Protein AF-Q63TB0-F1 (afdb_monomer_lite)

pLDDT: mean 82.64, std 17.36, range [40.53, 98.38]

Organism: Burkholderia pseudomallei (strain K96243) (NCBI:txid272560)

InterPro domains:
  IPR009056 Cytochrome c-like domain [PS51007] (43-159)
  IPR036909 Cytochrome c-like domain superfamily [G3DSA:1.10.760.10] (11-160)
  IPR036909 Cytochrome c-like domain superfamily [SSF46626] (16-157)

Radius of gyration: 28.57 Å; chains: 1; bounding box: 84×50×79 Å

Foldseek 3Di:
DDDDDDDDDDPVVVVVVVVVVVVVVVVVVPDPPDQDPVNVLVVLLVLLVCQQCLVDAWWWDFVPDPDTDDSNLQHNVQAEAFQDDDPDDGNDYHQACCQQQDFDDDPPDGTDHDDLVQQLVCLQQVQHPNRDRHDSSNIHTPDDSSNSSSNCSNRYPDPDDD

Structure (mmCIF, N/CA/C/O backbone):
data_AF-Q63TB0-F1
#
_entry.id   AF-Q63TB0-F1
#
loop_
_atom_site.group_PDB
_atom_site.id
_atom_site.type_symbol
_atom_site.label_atom_id
_atom_site.label_alt_id
_atom_site.label_comp_id
_atom_site.label_asym_id
_atom_site.label_entity_id
_atom_site.label_seq_id
_atom_site.pdbx_PDB_ins_code
_atom_site.Cartn_x
_atom_site.Cartn_y
_atom_site.Cartn_z
_atom_site.occupancy
_atom_site.B_iso_or_equiv
_atom_site.auth_seq_id
_atom_site.auth_comp_id
_atom_site.auth_asym_id
_atom_site.auth_atom_id
_atom_site.pdbx_PDB_model_num
ATOM 1 N N . MET A 1 1 ? 69.184 -32.721 -53.673 1.00 40.53 1 MET A N 1
ATOM 2 C CA . MET A 1 1 ? 68.769 -31.426 -53.092 1.00 40.53 1 MET A CA 1
ATOM 3 C C . MET A 1 1 ? 67.250 -31.370 -53.101 1.00 40.53 1 MET A C 1
ATOM 5 O O . MET A 1 1 ? 66.657 -31.463 -54.167 1.00 40.53 1 MET A O 1
ATOM 9 N N . SER A 1 2 ? 66.648 -31.341 -51.913 1.00 59.44 2 SER A N 1
ATOM 10 C CA . SER A 1 2 ? 65.200 -31.337 -51.676 1.00 59.44 2 SER A CA 1
ATOM 11 C C . SER A 1 2 ? 64.597 -29.951 -51.886 1.00 59.44 2 SER A C 1
ATOM 13 O O . SER A 1 2 ? 65.186 -28.962 -51.463 1.00 59.44 2 SER A O 1
ATOM 15 N N . ILE A 1 3 ? 63.385 -29.886 -52.435 1.00 50.88 3 ILE A N 1
ATOM 16 C CA . ILE A 1 3 ? 62.519 -28.707 -52.322 1.00 50.88 3 ILE A CA 1
ATOM 17 C C . ILE A 1 3 ? 61.092 -29.185 -52.053 1.00 50.88 3 ILE A C 1
ATOM 19 O O . ILE A 1 3 ? 60.398 -29.670 -52.942 1.00 50.88 3 ILE A O 1
ATOM 23 N N . ALA A 1 4 ? 60.681 -29.091 -50.789 1.00 48.78 4 ALA A N 1
ATOM 24 C CA . ALA A 1 4 ? 59.309 -29.310 -50.361 1.00 48.78 4 ALA A CA 1
ATOM 25 C C . ALA A 1 4 ? 58.479 -28.058 -50.683 1.00 48.78 4 ALA A C 1
ATOM 27 O O . ALA A 1 4 ? 58.824 -26.955 -50.262 1.00 48.78 4 ALA A O 1
ATOM 28 N N . SER A 1 5 ? 57.385 -28.213 -51.431 1.00 52.69 5 SER A N 1
ATOM 29 C CA . SER A 1 5 ? 56.407 -27.139 -51.635 1.00 52.69 5 SER A CA 1
ATOM 30 C C . SER A 1 5 ? 55.460 -27.037 -50.430 1.00 52.69 5 SER A C 1
ATOM 32 O O . SER A 1 5 ? 54.933 -28.063 -49.995 1.00 52.69 5 SER A O 1
ATOM 34 N N . PRO A 1 6 ? 55.182 -25.835 -49.894 1.00 55.69 6 PRO A N 1
ATOM 35 C CA . PRO A 1 6 ? 54.198 -25.676 -48.833 1.00 55.69 6 PRO A CA 1
ATOM 36 C C . PRO A 1 6 ? 52.770 -25.805 -49.384 1.00 55.69 6 PRO A C 1
ATOM 38 O O . PRO A 1 6 ? 52.364 -25.116 -50.323 1.00 55.69 6 PRO A O 1
ATOM 41 N N . VAL A 1 7 ? 51.992 -26.690 -48.762 1.00 59.47 7 VAL A N 1
ATOM 42 C CA . VAL A 1 7 ? 50.563 -26.905 -49.023 1.00 59.47 7 VAL A CA 1
ATOM 43 C C . VAL A 1 7 ? 49.779 -25.647 -48.637 1.00 59.47 7 VAL A C 1
ATOM 45 O O . VAL A 1 7 ? 49.703 -25.279 -47.466 1.00 59.47 7 VAL A O 1
ATOM 48 N N . ARG A 1 8 ? 49.169 -24.978 -49.622 1.00 55.25 8 ARG A N 1
ATOM 49 C CA . ARG A 1 8 ? 48.310 -23.803 -49.405 1.00 55.25 8 ARG A CA 1
ATOM 50 C C . ARG A 1 8 ? 46.904 -24.281 -49.004 1.00 55.25 8 ARG A C 1
ATOM 52 O O . ARG A 1 8 ? 46.267 -24.972 -49.800 1.00 55.25 8 ARG A O 1
ATOM 59 N N . PRO A 1 9 ? 46.383 -23.952 -47.808 1.00 52.09 9 PRO A N 1
ATOM 60 C CA . PRO A 1 9 ? 45.073 -24.438 -47.396 1.00 52.09 9 PRO A CA 1
ATOM 61 C C . PRO A 1 9 ? 43.954 -23.823 -48.259 1.00 52.09 9 PRO A C 1
ATOM 63 O O . PRO A 1 9 ? 44.051 -22.669 -48.691 1.00 52.09 9 PRO A O 1
ATOM 66 N N . PRO A 1 10 ? 42.864 -24.568 -48.521 1.00 50.47 10 PRO A N 1
ATOM 67 C CA . PRO A 1 10 ? 41.789 -24.118 -49.395 1.00 50.47 10 PRO A CA 1
ATOM 68 C C . PRO A 1 10 ? 41.041 -22.932 -48.773 1.00 50.47 10 PRO A C 1
ATOM 70 O O . PRO A 1 10 ? 40.524 -23.020 -47.657 1.00 50.47 10 PRO A O 1
ATOM 73 N N . ARG A 1 11 ? 40.924 -21.840 -49.544 1.00 56.50 11 ARG A N 1
ATOM 74 C CA . ARG A 1 11 ? 40.278 -20.548 -49.207 1.00 56.50 11 ARG A CA 1
ATOM 75 C C . ARG A 1 11 ? 38.923 -20.664 -48.478 1.00 56.50 11 ARG A C 1
ATOM 77 O O . ARG A 1 11 ? 38.563 -19.793 -47.694 1.00 56.50 11 ARG A O 1
ATOM 84 N N . ARG A 1 12 ? 38.197 -21.768 -48.681 1.00 53.75 12 ARG A N 1
ATOM 85 C CA . ARG A 1 12 ? 36.899 -22.074 -48.050 1.00 53.75 12 ARG A CA 1
ATOM 86 C C . ARG A 1 12 ? 36.979 -22.320 -46.534 1.00 53.75 12 ARG A C 1
ATOM 88 O O . ARG A 1 12 ? 35.997 -22.075 -45.840 1.00 53.75 12 ARG A O 1
ATOM 95 N N . ARG A 1 13 ? 38.123 -22.779 -46.008 1.00 54.03 13 ARG A N 1
ATOM 96 C CA . ARG A 1 13 ? 38.328 -22.980 -44.557 1.00 54.03 13 ARG A CA 1
ATOM 97 C C . ARG A 1 13 ? 38.581 -21.660 -43.822 1.00 54.03 13 ARG A C 1
ATOM 99 O O . ARG A 1 13 ? 38.083 -21.483 -42.718 1.00 54.03 13 ARG A O 1
ATOM 106 N N . VAL A 1 14 ? 39.259 -20.714 -44.474 1.00 54.06 14 VAL A N 1
ATOM 107 C CA . VAL A 1 14 ? 39.527 -19.369 -43.933 1.00 54.06 14 VAL A CA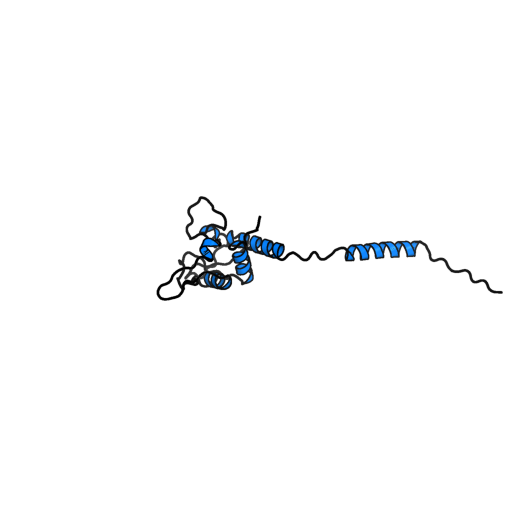 1
ATOM 108 C C . VAL A 1 14 ? 38.238 -18.543 -43.847 1.00 54.06 14 VAL A C 1
ATOM 110 O O . VAL A 1 14 ? 37.973 -17.919 -42.826 1.00 54.06 14 VAL A O 1
ATOM 113 N N . ALA A 1 15 ? 37.378 -18.614 -44.870 1.00 54.47 15 ALA A N 1
ATOM 114 C CA . ALA A 1 15 ? 36.100 -17.897 -44.880 1.00 54.47 15 ALA A CA 1
ATOM 115 C C . ALA A 1 15 ? 35.130 -18.367 -43.776 1.00 54.47 15 ALA A C 1
ATOM 117 O O . ALA A 1 15 ? 34.468 -17.548 -43.146 1.00 54.47 15 ALA A O 1
ATOM 118 N N . ARG A 1 16 ? 35.072 -19.677 -43.491 1.00 53.88 16 ARG A N 1
ATOM 119 C CA . ARG A 1 16 ? 34.226 -20.226 -42.413 1.00 53.88 16 ARG A CA 1
ATOM 120 C C . ARG A 1 16 ? 34.720 -19.844 -41.016 1.00 53.88 16 ARG A C 1
ATOM 122 O O . ARG A 1 16 ? 33.896 -19.557 -40.155 1.00 53.88 16 ARG A O 1
ATOM 129 N N . ALA A 1 17 ? 36.036 -19.797 -40.804 1.00 55.56 17 ALA A N 1
ATOM 130 C CA . ALA A 1 17 ? 36.618 -19.362 -39.535 1.00 55.56 17 ALA A CA 1
ATOM 131 C C . ALA A 1 17 ? 36.335 -17.875 -39.245 1.00 55.56 17 ALA A C 1
ATOM 133 O O . ALA A 1 17 ? 36.048 -17.517 -38.108 1.00 55.56 17 ALA A O 1
ATOM 134 N N . LEU A 1 18 ? 36.338 -17.026 -40.279 1.00 55.97 18 LEU A N 1
ATOM 135 C CA . LEU A 1 18 ? 36.043 -15.595 -40.148 1.00 55.97 18 LEU A CA 1
ATOM 136 C C . LEU A 1 18 ? 34.565 -15.310 -39.840 1.00 55.97 18 LEU A C 1
ATOM 138 O O . LEU A 1 18 ? 34.274 -14.463 -39.002 1.00 55.97 18 LEU A O 1
ATOM 142 N N . VAL A 1 19 ? 33.629 -16.043 -40.454 1.00 58.84 19 VAL A N 1
ATOM 143 C CA . VAL A 1 19 ? 32.188 -15.899 -40.162 1.00 58.84 19 VAL A CA 1
ATOM 144 C C . VAL A 1 19 ? 31.856 -16.365 -38.740 1.00 58.84 19 VAL A C 1
ATOM 146 O O . VAL A 1 19 ? 31.079 -15.711 -38.048 1.00 58.84 19 VAL A O 1
ATOM 149 N N . LEU A 1 20 ? 32.477 -17.453 -38.269 1.00 55.41 20 LEU A N 1
ATOM 150 C CA . LEU A 1 20 ? 32.276 -17.938 -36.900 1.00 55.41 20 LEU A CA 1
ATOM 151 C C . LEU A 1 20 ? 32.859 -16.963 -35.860 1.00 55.41 20 LEU A C 1
ATOM 153 O O . LEU A 1 20 ? 32.216 -16.686 -34.852 1.00 55.41 20 LEU A O 1
ATOM 157 N N . ALA A 1 21 ? 34.040 -16.395 -36.129 1.00 57.12 21 ALA A N 1
ATOM 158 C CA . ALA A 1 21 ? 34.655 -15.383 -35.272 1.00 57.12 21 ALA A CA 1
ATOM 159 C C . ALA A 1 21 ? 33.825 -14.088 -35.209 1.00 57.12 21 ALA A C 1
ATOM 161 O O . ALA A 1 21 ? 33.702 -13.496 -34.139 1.00 57.12 21 ALA A O 1
ATOM 162 N N . ALA A 1 22 ? 33.197 -13.683 -36.319 1.00 56.94 22 ALA A N 1
ATOM 163 C CA . ALA A 1 22 ? 32.300 -12.530 -36.351 1.00 56.94 22 ALA A CA 1
ATOM 164 C C . ALA A 1 22 ? 31.022 -12.754 -35.522 1.00 56.94 22 ALA A C 1
ATOM 166 O O . ALA A 1 22 ? 30.599 -11.848 -34.812 1.00 56.94 22 ALA A O 1
ATOM 167 N N . PHE A 1 23 ? 30.442 -13.961 -35.536 1.00 54.56 23 PHE A N 1
ATOM 168 C CA . PHE A 1 23 ? 29.279 -14.298 -34.700 1.00 54.56 23 PHE A CA 1
ATOM 169 C C . PHE A 1 23 ? 29.615 -14.367 -33.202 1.00 54.56 23 PHE A C 1
ATOM 171 O O . PHE A 1 23 ? 28.832 -13.897 -32.378 1.00 54.56 23 PHE A O 1
ATOM 178 N N . VAL A 1 24 ? 30.787 -14.899 -32.836 1.00 56.44 24 VAL A N 1
ATOM 179 C CA . VAL A 1 24 ? 31.250 -14.933 -31.435 1.00 56.44 24 VAL A CA 1
ATOM 180 C C . VAL A 1 24 ? 31.591 -13.526 -30.930 1.00 56.44 24 VAL A C 1
ATOM 182 O O . VAL A 1 24 ? 31.245 -13.184 -29.801 1.00 56.44 24 VAL A O 1
ATOM 185 N N . ALA A 1 25 ? 32.190 -12.677 -31.771 1.00 54.09 25 ALA A N 1
ATOM 186 C CA . ALA A 1 25 ? 32.426 -11.275 -31.436 1.00 54.09 25 ALA A CA 1
ATOM 187 C C . ALA A 1 25 ? 31.107 -10.500 -31.262 1.00 54.09 25 ALA A C 1
ATOM 189 O O . ALA A 1 25 ? 30.972 -9.739 -30.310 1.00 54.09 25 ALA A O 1
ATOM 190 N N . LEU A 1 26 ? 30.099 -10.738 -32.108 1.00 52.41 26 LEU A N 1
ATOM 191 C CA . LEU A 1 26 ? 28.801 -10.066 -31.987 1.00 52.41 26 LEU A CA 1
ATOM 192 C C . LEU A 1 26 ? 28.027 -10.495 -30.726 1.00 52.41 26 LEU A C 1
ATOM 194 O O . LEU A 1 26 ? 27.365 -9.667 -30.108 1.00 52.41 26 LEU A O 1
ATOM 198 N N . ALA A 1 27 ? 28.165 -11.753 -30.295 1.00 53.16 27 ALA A N 1
ATOM 199 C CA . ALA A 1 27 ? 27.603 -12.235 -29.030 1.00 53.16 27 ALA A CA 1
ATOM 200 C C . ALA A 1 27 ? 28.337 -11.676 -27.794 1.00 53.16 27 ALA A C 1
ATOM 202 O O . ALA A 1 27 ? 27.711 -11.463 -26.759 1.00 53.16 27 ALA A O 1
ATOM 203 N N . ALA A 1 28 ? 29.638 -11.385 -27.898 1.00 52.44 28 ALA A N 1
ATOM 204 C CA . ALA A 1 28 ? 30.419 -10.767 -26.823 1.00 52.44 28 ALA A CA 1
ATOM 205 C C . ALA A 1 28 ? 30.188 -9.246 -26.687 1.00 52.44 28 ALA A C 1
ATOM 207 O O . ALA A 1 28 ? 30.384 -8.699 -25.603 1.00 52.44 28 ALA A O 1
ATOM 208 N N . LEU A 1 29 ? 29.739 -8.566 -27.752 1.00 53.47 29 LEU A N 1
ATOM 209 C CA . LEU A 1 29 ? 29.312 -7.158 -27.712 1.00 53.47 29 LEU A CA 1
ATOM 210 C C . LEU A 1 29 ? 27.846 -6.967 -27.287 1.00 53.47 29 LEU A C 1
ATOM 212 O O . LEU A 1 29 ? 27.428 -5.833 -27.052 1.00 53.47 29 LEU A O 1
ATOM 216 N N . GLY A 1 30 ? 27.078 -8.050 -27.131 1.00 50.94 30 GLY A N 1
ATOM 217 C CA . GLY A 1 30 ? 25.780 -8.056 -26.454 1.00 50.94 30 GLY A CA 1
ATOM 218 C C . GLY A 1 30 ? 25.955 -7.854 -24.950 1.00 50.94 30 GLY A C 1
ATOM 219 O O . GLY A 1 30 ? 25.654 -8.743 -24.156 1.00 50.94 30 GLY A O 1
ATOM 220 N N . GLY A 1 31 ? 26.521 -6.708 -24.567 1.00 51.62 31 GLY A N 1
ATOM 221 C CA . GLY A 1 31 ? 26.757 -6.324 -23.189 1.00 51.62 31 GLY A CA 1
ATOM 222 C C . GLY A 1 31 ? 25.477 -6.486 -22.384 1.00 51.62 31 GLY A C 1
ATOM 223 O O . GLY A 1 31 ? 24.412 -6.001 -22.763 1.00 51.62 31 GLY A O 1
ATOM 224 N N . THR A 1 32 ? 25.588 -7.186 -21.263 1.00 58.50 32 THR A N 1
ATOM 225 C CA . THR A 1 32 ? 24.544 -7.252 -20.250 1.00 58.50 32 THR A CA 1
ATOM 226 C C . THR A 1 32 ? 24.348 -5.845 -19.694 1.00 58.50 32 THR A C 1
ATOM 228 O O . THR A 1 32 ? 25.024 -5.434 -18.753 1.00 58.50 32 THR A O 1
ATOM 231 N N . ALA A 1 33 ? 23.454 -5.071 -20.316 1.00 62.19 33 ALA A N 1
ATOM 232 C CA . ALA A 1 33 ? 22.998 -3.799 -19.785 1.00 62.19 33 ALA A CA 1
ATOM 233 C C . ALA A 1 33 ? 22.431 -4.079 -18.390 1.00 62.19 33 ALA A C 1
ATOM 235 O O . ALA A 1 33 ? 21.344 -4.638 -18.235 1.00 62.19 33 ALA A O 1
ATOM 236 N N . ARG A 1 34 ? 23.228 -3.793 -17.358 1.00 66.19 34 ARG A N 1
ATOM 237 C CA . ARG A 1 34 ? 22.774 -3.889 -15.978 1.00 66.19 34 ARG A CA 1
ATOM 238 C C . ARG A 1 34 ? 21.713 -2.815 -15.815 1.00 66.19 34 ARG A C 1
ATOM 240 O O . ARG A 1 34 ? 22.033 -1.638 -15.944 1.00 66.19 34 ARG A O 1
ATOM 247 N N . ALA A 1 35 ? 20.472 -3.236 -15.580 1.00 71.19 35 ALA A N 1
ATOM 248 C CA . ALA A 1 35 ? 19.386 -2.323 -15.257 1.00 71.19 35 ALA A CA 1
ATOM 249 C C . ALA A 1 35 ? 19.848 -1.391 -14.131 1.00 71.19 35 ALA A C 1
ATOM 251 O 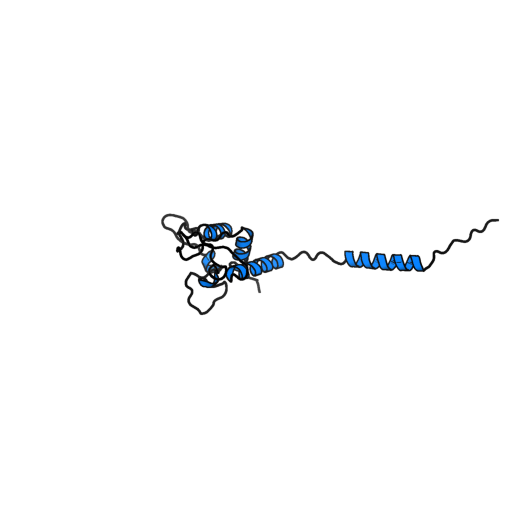O . ALA A 1 35 ? 20.381 -1.864 -13.119 1.00 71.19 35 ALA A O 1
ATOM 252 N N . SER A 1 36 ? 19.683 -0.083 -14.329 1.00 83.12 36 SER A N 1
ATOM 253 C CA . SER A 1 36 ? 20.025 0.894 -13.304 1.00 83.12 36 SER A CA 1
ATOM 254 C C . SER A 1 36 ? 19.179 0.624 -12.049 1.00 83.12 36 SER A C 1
ATOM 256 O O . SER A 1 36 ? 18.046 0.133 -12.164 1.00 83.12 36 SER A O 1
ATOM 258 N N . PRO A 1 37 ? 19.667 0.940 -10.834 1.00 83.50 37 PRO A N 1
ATOM 259 C CA . PRO A 1 37 ? 18.828 0.963 -9.636 1.00 83.50 37 PRO A CA 1
ATOM 260 C C . PRO A 1 37 ? 17.515 1.738 -9.837 1.00 83.50 37 PRO A C 1
ATOM 262 O O . PRO A 1 37 ? 16.470 1.313 -9.337 1.00 83.50 37 PRO A O 1
ATOM 265 N N . ASP A 1 38 ? 17.556 2.810 -10.633 1.00 84.56 38 ASP A N 1
ATOM 266 C CA . ASP A 1 38 ? 16.387 3.622 -10.978 1.00 84.56 38 ASP A CA 1
ATOM 267 C C . ASP A 1 38 ? 15.387 2.856 -11.853 1.00 84.56 38 ASP A C 1
ATOM 269 O O . ASP A 1 38 ? 14.190 2.858 -11.558 1.00 84.56 38 ASP A O 1
ATOM 273 N N . ASP A 1 39 ? 15.859 2.103 -12.852 1.00 87.50 39 ASP A N 1
ATOM 274 C CA . ASP A 1 39 ? 15.006 1.252 -13.694 1.00 87.50 39 ASP A CA 1
ATOM 275 C C . ASP A 1 39 ? 14.336 0.158 -12.859 1.00 87.50 39 ASP A C 1
ATOM 277 O O . ASP A 1 39 ? 13.139 -0.115 -12.981 1.00 87.50 39 ASP A O 1
ATOM 281 N N . ALA A 1 40 ? 15.100 -0.458 -11.953 1.00 89.75 40 ALA A N 1
ATOM 282 C CA . ALA A 1 40 ? 14.585 -1.484 -11.057 1.00 89.75 40 ALA A CA 1
ATOM 283 C C . ALA A 1 40 ? 13.537 -0.922 -10.079 1.00 89.75 40 ALA A C 1
ATOM 285 O O . ALA A 1 40 ? 12.599 -1.636 -9.706 1.00 89.75 40 ALA A O 1
ATOM 286 N N . ARG A 1 41 ? 13.672 0.340 -9.653 1.00 88.94 41 ARG A N 1
ATOM 287 C CA . ARG A 1 41 ? 12.686 1.038 -8.815 1.00 88.94 41 ARG A CA 1
ATOM 288 C C . ARG A 1 41 ? 11.445 1.420 -9.613 1.00 88.94 41 ARG A C 1
ATOM 290 O O . ARG A 1 41 ? 10.342 1.160 -9.137 1.00 88.94 41 ARG A O 1
ATOM 297 N N . ALA A 1 42 ? 11.608 1.965 -10.815 1.00 92.12 42 ALA A N 1
ATOM 298 C CA . ALA A 1 42 ? 10.503 2.291 -11.710 1.00 92.12 42 ALA A CA 1
ATOM 299 C C . ALA A 1 42 ? 9.683 1.037 -12.050 1.00 92.12 42 ALA A C 1
ATOM 301 O O . ALA A 1 42 ? 8.457 1.050 -11.960 1.00 92.12 42 ALA A O 1
ATOM 302 N N . ALA A 1 43 ? 10.353 -0.087 -12.320 1.00 94.56 43 ALA A N 1
ATOM 303 C CA . ALA A 1 43 ? 9.697 -1.370 -12.538 1.00 94.56 43 ALA A CA 1
ATOM 304 C C . ALA A 1 43 ? 8.909 -1.842 -11.304 1.00 94.56 43 ALA A C 1
ATOM 306 O O . ALA A 1 43 ? 7.789 -2.327 -11.453 1.00 94.56 43 ALA A O 1
ATOM 307 N N . ARG A 1 44 ? 9.452 -1.681 -10.085 1.00 95.88 44 ARG A N 1
ATOM 308 C CA . ARG A 1 44 ? 8.723 -1.961 -8.829 1.00 95.88 44 ARG A CA 1
ATOM 309 C C . ARG A 1 44 ? 7.482 -1.087 -8.691 1.00 95.88 44 ARG A C 1
ATOM 311 O O . ARG A 1 44 ? 6.399 -1.614 -8.467 1.00 95.88 44 ARG A O 1
ATOM 318 N N . ALA A 1 45 ? 7.624 0.222 -8.885 1.00 95.81 45 ALA A N 1
ATOM 319 C CA . ALA A 1 45 ? 6.508 1.159 -8.807 1.00 95.81 45 ALA A CA 1
ATOM 320 C C . ALA A 1 45 ? 5.418 0.840 -9.847 1.00 95.81 45 ALA A C 1
ATOM 322 O O . ALA A 1 45 ? 4.235 0.876 -9.527 1.00 95.81 45 ALA A O 1
ATOM 323 N N . ALA A 1 46 ? 5.797 0.438 -11.064 1.00 96.38 46 ALA A N 1
ATOM 324 C CA . ALA A 1 46 ? 4.847 0.009 -12.088 1.00 96.38 46 ALA A CA 1
ATOM 325 C C . ALA A 1 46 ? 4.077 -1.264 -11.690 1.00 96.38 46 ALA A C 1
ATOM 327 O O . ALA A 1 46 ? 2.888 -1.374 -11.983 1.00 96.38 46 ALA A O 1
ATOM 328 N N . ARG A 1 47 ? 4.719 -2.224 -11.008 1.00 97.75 47 ARG A N 1
ATOM 329 C CA . ARG A 1 47 ? 4.016 -3.383 -10.425 1.00 97.75 47 ARG A CA 1
ATOM 330 C C . ARG A 1 47 ? 3.108 -2.966 -9.269 1.00 97.75 47 ARG A C 1
ATOM 332 O O . ARG A 1 47 ? 1.962 -3.396 -9.214 1.00 97.75 47 ARG A O 1
ATOM 339 N N . GLY A 1 48 ? 3.578 -2.070 -8.403 1.00 97.12 48 GLY A N 1
ATOM 340 C CA . GLY A 1 48 ? 2.787 -1.506 -7.310 1.00 97.12 48 GLY A CA 1
ATOM 341 C C . GLY A 1 48 ? 1.518 -0.807 -7.792 1.00 97.12 48 GLY A C 1
ATOM 342 O O . GLY A 1 48 ? 0.454 -1.016 -7.216 1.00 97.12 48 GLY A O 1
ATOM 343 N N . ALA A 1 49 ? 1.597 -0.058 -8.893 1.00 96.94 49 ALA A N 1
ATOM 344 C CA . ALA A 1 49 ? 0.437 0.574 -9.515 1.00 96.94 49 ALA A CA 1
ATOM 345 C C . ALA A 1 49 ? -0.629 -0.455 -9.938 1.00 96.94 49 ALA A C 1
ATOM 347 O O . ALA A 1 49 ? -1.810 -0.264 -9.652 1.00 96.94 49 ALA A O 1
ATOM 348 N N . ARG A 1 50 ? -0.211 -1.583 -10.534 1.00 97.19 50 ARG A N 1
ATOM 349 C CA . ARG A 1 50 ? -1.121 -2.670 -10.938 1.00 97.19 50 ARG A CA 1
ATOM 350 C C . ARG A 1 50 ? -1.704 -3.456 -9.765 1.00 97.19 50 ARG A C 1
ATOM 352 O O . ARG A 1 50 ? -2.798 -3.999 -9.869 1.00 97.19 50 ARG A O 1
ATOM 359 N N . LEU A 1 51 ? -0.995 -3.531 -8.640 1.00 97.00 51 LEU A N 1
ATOM 360 C CA . LEU A 1 51 ? -1.560 -4.074 -7.400 1.00 97.00 51 LEU A CA 1
ATOM 361 C C . LEU A 1 51 ? -2.598 -3.107 -6.811 1.00 97.00 51 LEU A C 1
ATOM 363 O O . LEU A 1 51 ? -3.665 -3.532 -6.373 1.00 97.00 51 LEU A O 1
ATOM 367 N N . PHE A 1 52 ? -2.312 -1.802 -6.832 1.00 96.19 52 PHE A N 1
ATOM 368 C CA . PHE A 1 52 ? -3.198 -0.762 -6.307 1.00 96.19 52 PHE A CA 1
ATOM 369 C C . PHE A 1 52 ? -4.533 -0.692 -7.067 1.00 96.19 52 PHE A C 1
ATOM 371 O O . PHE A 1 52 ? -5.597 -0.578 -6.449 1.00 96.19 52 PHE A O 1
ATOM 378 N N . ASP A 1 53 ? -4.486 -0.782 -8.399 1.00 94.31 53 ASP A N 1
ATOM 379 C CA . ASP A 1 53 ? -5.670 -0.818 -9.263 1.00 94.31 53 ASP A CA 1
ATOM 380 C C . ASP A 1 53 ? -6.277 -2.225 -9.431 1.00 94.31 53 ASP A C 1
ATOM 382 O O . ASP A 1 53 ? -7.331 -2.361 -10.050 1.00 94.31 53 ASP A O 1
ATOM 386 N N . GLY A 1 54 ? -5.634 -3.256 -8.869 1.00 94.06 54 GLY A N 1
ATOM 387 C CA . GLY A 1 54 ? -5.998 -4.673 -8.942 1.00 94.06 54 GLY A CA 1
ATOM 388 C C . GLY A 1 54 ? -6.091 -5.257 -10.349 1.00 94.06 54 GLY A C 1
ATOM 389 O O . GLY A 1 54 ? -6.968 -6.094 -10.604 1.00 94.06 54 GLY A O 1
ATOM 390 N N . SER A 1 55 ? -5.230 -4.802 -11.255 1.00 95.00 55 SER A N 1
ATOM 391 C CA . SER A 1 55 ? -4.889 -5.496 -12.501 1.00 95.00 55 SER A CA 1
ATOM 392 C C . SER A 1 55 ? -4.015 -6.721 -12.225 1.00 95.00 55 SER A C 1
ATOM 394 O O . SER A 1 55 ? -4.225 -7.767 -12.834 1.00 95.00 55 SER A O 1
ATOM 396 N N . ASP A 1 56 ? -3.100 -6.618 -11.254 1.00 95.50 56 ASP A N 1
ATOM 397 C CA . ASP A 1 56 ? -2.374 -7.763 -10.701 1.00 95.50 56 ASP A CA 1
ATOM 398 C C . ASP A 1 56 ? -3.119 -8.252 -9.437 1.00 95.50 56 ASP A C 1
ATOM 400 O O . ASP A 1 56 ? -3.544 -7.435 -8.611 1.00 95.50 56 ASP A O 1
ATOM 404 N N . PRO A 1 57 ? -3.321 -9.570 -9.252 1.00 92.94 57 PRO A N 1
ATOM 405 C CA . PRO A 1 57 ? -4.111 -10.077 -8.138 1.00 92.94 57 PRO A CA 1
ATOM 406 C C . PRO A 1 57 ? -3.386 -9.907 -6.799 1.00 92.94 57 PRO A C 1
ATOM 408 O O . PRO A 1 57 ? -2.220 -10.272 -6.638 1.00 92.94 57 PRO A O 1
ATOM 411 N N . MET A 1 58 ? -4.130 -9.433 -5.801 1.00 94.50 58 MET A N 1
ATOM 412 C CA . MET A 1 58 ? -3.736 -9.460 -4.396 1.00 94.50 58 MET A CA 1
ATOM 413 C C . MET A 1 58 ? -4.934 -9.922 -3.568 1.00 94.50 58 MET A C 1
ATOM 415 O O . MET A 1 58 ? -5.949 -9.227 -3.461 1.00 94.50 58 MET A O 1
ATOM 419 N N . HIS A 1 59 ? -4.842 -11.141 -3.039 1.00 94.56 59 HIS A N 1
ATOM 420 C CA . HIS A 1 59 ? -5.947 -11.769 -2.323 1.00 94.56 59 HIS A CA 1
ATOM 421 C C . HIS A 1 59 ? -6.208 -11.037 -1.011 1.00 94.56 59 HIS A C 1
ATOM 423 O O . HIS A 1 59 ? -5.300 -10.865 -0.199 1.00 94.56 59 HIS A O 1
ATOM 429 N N . GLY A 1 60 ? -7.455 -10.612 -0.820 1.00 96.38 60 GLY A N 1
ATOM 430 C CA . GLY A 1 60 ? -7.901 -9.935 0.389 1.00 96.38 60 GLY A CA 1
ATOM 431 C C . GLY A 1 60 ? -9.207 -10.516 0.913 1.00 96.38 60 GLY A C 1
ATOM 432 O O . GLY A 1 60 ? -9.992 -11.080 0.152 1.00 96.38 60 GLY A O 1
ATOM 433 N N . ARG A 1 61 ? -9.448 -10.367 2.214 1.00 97.62 61 ARG A N 1
ATOM 434 C CA . ARG A 1 61 ? -10.686 -10.767 2.903 1.00 97.62 61 ARG A CA 1
ATOM 435 C C . ARG A 1 61 ? -11.170 -9.623 3.774 1.00 97.62 61 ARG A C 1
ATOM 437 O O . ARG A 1 61 ? -10.360 -8.854 4.282 1.00 97.62 61 ARG A O 1
ATOM 444 N N . LEU A 1 62 ? -12.473 -9.517 3.993 1.00 96.94 62 LEU A N 1
ATOM 445 C CA . LEU A 1 62 ? -12.984 -8.599 5.012 1.00 96.94 62 LEU A CA 1
ATOM 446 C C . LEU A 1 62 ? -12.734 -9.174 6.409 1.00 96.94 62 LEU A C 1
ATOM 448 O O . LEU A 1 62 ? -12.737 -10.391 6.599 1.00 96.94 62 LEU A O 1
ATOM 452 N N . ALA A 1 63 ? -12.517 -8.303 7.394 1.00 95.00 63 ALA A N 1
ATOM 453 C CA . ALA A 1 63 ? -12.301 -8.746 8.769 1.00 95.00 63 ALA A CA 1
ATOM 454 C C . ALA A 1 63 ? -13.520 -9.543 9.272 1.00 95.00 63 ALA A C 1
ATOM 456 O O . ALA A 1 63 ? -14.647 -9.067 9.182 1.00 95.00 63 ALA A O 1
ATOM 457 N N . GLY A 1 64 ? -13.289 -10.754 9.789 1.00 93.12 64 GLY A N 1
ATOM 458 C CA . GLY A 1 64 ? -14.354 -11.663 10.234 1.00 93.12 64 GLY A CA 1
ATOM 459 C C . GLY A 1 64 ? -14.969 -12.537 9.133 1.00 93.12 64 GLY A C 1
ATOM 460 O O . GLY A 1 64 ? -15.857 -13.331 9.428 1.00 93.12 64 GLY A O 1
ATOM 461 N N . HIS A 1 65 ? -14.491 -12.443 7.887 1.00 94.31 65 HIS A N 1
ATOM 462 C CA . HIS A 1 65 ? -14.962 -13.256 6.764 1.00 94.31 65 HIS A CA 1
ATOM 463 C C . HIS A 1 65 ? -13.872 -14.213 6.267 1.00 94.31 65 HIS A C 1
ATOM 465 O O . HIS A 1 65 ? -12.701 -13.849 6.162 1.00 94.31 65 HIS A O 1
ATOM 471 N N . ALA A 1 66 ? -14.260 -15.442 5.918 1.00 92.06 66 ALA A N 1
ATOM 472 C CA . ALA A 1 66 ? -13.331 -16.456 5.409 1.00 92.06 66 ALA A CA 1
ATOM 473 C C . ALA A 1 66 ? -13.080 -16.327 3.894 1.00 92.06 66 ALA A C 1
ATOM 475 O O . ALA A 1 66 ? -12.037 -16.743 3.380 1.00 92.06 66 ALA A O 1
ATOM 476 N N . GLN A 1 67 ? -14.043 -15.755 3.172 1.00 95.56 67 GLN A N 1
ATOM 477 C CA . GLN A 1 67 ? -14.070 -15.707 1.717 1.00 95.56 67 GLN A CA 1
ATOM 478 C C . GLN A 1 67 ? -13.029 -14.727 1.174 1.00 95.56 67 GLN A C 1
ATOM 480 O O . GLN A 1 67 ? -12.977 -13.566 1.586 1.00 95.56 67 GLN A O 1
ATOM 485 N N . VAL A 1 68 ? -12.233 -15.196 0.211 1.00 96.12 68 VAL A N 1
ATOM 486 C CA . VAL A 1 68 ? -11.370 -14.323 -0.592 1.00 96.12 68 VAL A CA 1
ATOM 487 C C . VAL A 1 68 ? -12.254 -13.477 -1.499 1.00 96.12 68 VAL A C 1
ATOM 489 O O . VAL A 1 68 ? -13.124 -13.995 -2.198 1.00 96.12 68 VAL A O 1
ATOM 492 N N . LEU A 1 69 ? -12.022 -12.171 -1.482 1.00 94.94 69 LEU A N 1
ATOM 493 C CA . LEU A 1 69 ? -12.666 -11.232 -2.384 1.00 94.94 69 LEU A CA 1
ATOM 494 C C . LEU A 1 69 ? -12.107 -11.395 -3.806 1.00 94.94 69 LEU A C 1
ATOM 496 O O . LEU A 1 69 ? -10.900 -11.603 -3.968 1.00 94.94 69 LEU A O 1
ATOM 500 N N . PRO A 1 70 ? -12.937 -11.222 -4.850 1.00 92.31 70 PRO A N 1
ATOM 501 C CA . PRO A 1 70 ? -12.436 -11.029 -6.205 1.00 92.31 70 PRO A CA 1
ATOM 502 C C . PRO A 1 70 ? -11.436 -9.869 -6.253 1.00 92.31 70 PRO A C 1
ATOM 504 O O . PRO A 1 70 ? -11.622 -8.868 -5.556 1.00 92.31 70 PRO A O 1
ATOM 507 N N . SER A 1 71 ? -10.426 -9.951 -7.124 1.00 89.44 71 SER A N 1
ATOM 5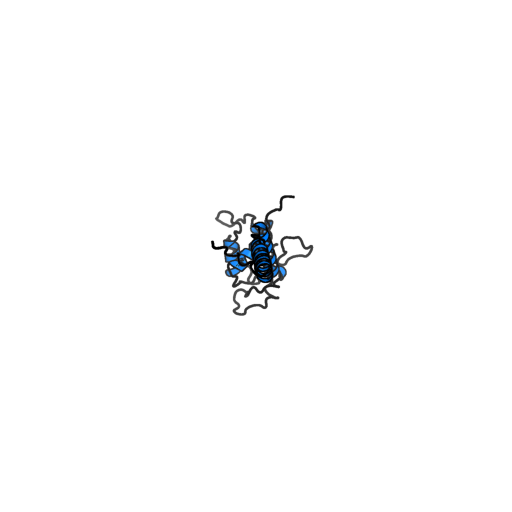08 C CA . SER A 1 71 ? -9.412 -8.892 -7.266 1.00 89.44 71 SER A CA 1
ATOM 509 C C . SER A 1 71 ? -10.019 -7.526 -7.592 1.00 89.44 71 SER A C 1
ATOM 511 O O . SER A 1 71 ? -9.460 -6.507 -7.212 1.00 89.44 71 SER A O 1
ATOM 513 N N . THR A 1 72 ? -11.182 -7.489 -8.249 1.00 90.38 72 THR A N 1
ATOM 514 C CA . THR A 1 72 ? -11.946 -6.266 -8.533 1.00 90.38 72 THR A CA 1
ATOM 515 C C . THR A 1 72 ? -12.567 -5.620 -7.298 1.00 90.38 72 THR A C 1
ATOM 517 O O . THR A 1 72 ? -12.726 -4.402 -7.264 1.00 90.38 72 THR A O 1
ATOM 520 N N . ALA A 1 73 ? -12.888 -6.406 -6.272 1.00 91.81 73 ALA A N 1
ATOM 521 C CA . ALA A 1 73 ? -13.480 -5.927 -5.029 1.00 91.81 73 ALA A CA 1
ATOM 522 C C . ALA A 1 73 ? -12.415 -5.538 -3.989 1.00 91.81 73 ALA A C 1
ATOM 524 O O . ALA A 1 73 ? -12.644 -4.619 -3.206 1.00 91.81 73 ALA A O 1
ATOM 525 N N . SER A 1 74 ? -11.242 -6.181 -4.004 1.00 93.88 74 SER A N 1
ATOM 526 C CA . SER A 1 74 ? -10.141 -5.915 -3.065 1.00 93.88 74 SER A CA 1
ATOM 527 C C . SER A 1 74 ? -9.151 -4.832 -3.523 1.00 93.88 74 SER A C 1
ATOM 529 O O . SER A 1 74 ? -8.089 -4.690 -2.930 1.00 93.88 74 SER A O 1
ATOM 531 N N . ARG A 1 75 ? -9.459 -4.055 -4.568 1.00 95.31 75 ARG A N 1
ATOM 532 C CA . ARG A 1 75 ? -8.558 -3.013 -5.100 1.00 95.31 75 ARG A CA 1
ATOM 533 C C . ARG A 1 75 ? -8.398 -1.875 -4.104 1.00 95.31 75 ARG A C 1
ATOM 535 O O . ARG A 1 75 ? -9.396 -1.332 -3.629 1.00 95.31 75 ARG A O 1
ATOM 542 N N . CYS A 1 76 ? -7.168 -1.420 -3.875 1.00 96.06 76 CYS A N 1
ATOM 543 C CA . CYS A 1 76 ? -6.915 -0.231 -3.057 1.00 96.06 76 CYS A CA 1
ATOM 544 C C . CYS A 1 76 ? -7.640 0.999 -3.634 1.00 96.06 76 CYS A C 1
ATOM 546 O O . CYS A 1 76 ? -8.247 1.772 -2.889 1.00 96.06 76 CYS A O 1
ATOM 548 N N . ALA A 1 77 ? -7.648 1.112 -4.967 1.00 94.31 77 ALA A N 1
ATOM 549 C CA . ALA A 1 77 ? -8.283 2.189 -5.724 1.00 94.31 77 ALA A CA 1
ATOM 550 C C . ALA A 1 77 ? -9.810 2.302 -5.542 1.00 94.31 77 ALA A C 1
ATOM 552 O O . ALA A 1 77 ? -10.379 3.332 -5.897 1.00 94.31 77 ALA A O 1
ATOM 553 N N . ASN A 1 78 ? -10.482 1.281 -4.993 1.00 92.81 78 ASN A N 1
ATOM 554 C CA . ASN A 1 78 ? -11.917 1.360 -4.697 1.00 92.81 78 ASN A CA 1
ATOM 555 C C . ASN A 1 78 ? -12.215 2.326 -3.536 1.00 92.81 78 ASN A C 1
ATOM 557 O O . ASN A 1 78 ? -13.318 2.862 -3.453 1.00 92.81 78 ASN A O 1
ATOM 561 N N . CYS A 1 79 ? -11.245 2.548 -2.640 1.00 94.25 79 CYS A N 1
ATOM 562 C CA . CYS A 1 79 ? -11.432 3.344 -1.423 1.00 94.25 79 CYS A CA 1
ATOM 563 C C . CYS A 1 79 ? -10.425 4.490 -1.280 1.00 94.25 79 CYS A C 1
ATOM 565 O O . CYS A 1 79 ? -10.776 5.542 -0.743 1.00 94.25 79 CYS A O 1
ATOM 567 N N . HIS A 1 80 ? -9.188 4.282 -1.727 1.00 94.75 80 HIS A N 1
ATOM 568 C CA . HIS A 1 80 ? -8.073 5.205 -1.549 1.00 94.75 80 HIS A CA 1
ATOM 569 C C . HIS A 1 80 ? -7.742 5.943 -2.846 1.00 94.75 80 HIS A C 1
ATOM 571 O O . HIS A 1 80 ? -7.855 5.380 -3.936 1.00 94.75 80 HIS A O 1
ATOM 577 N N . GLN A 1 81 ? -7.260 7.183 -2.725 1.00 90.44 81 GLN A N 1
ATOM 578 C CA . GLN A 1 81 ? -6.647 7.883 -3.857 1.00 90.44 81 GLN A CA 1
ATOM 579 C C . GLN A 1 81 ? -5.189 7.450 -4.044 1.00 90.44 81 GLN A C 1
ATOM 581 O O . GLN A 1 81 ? -4.506 7.221 -3.039 1.00 90.44 81 GLN A O 1
ATOM 586 N N . PRO A 1 82 ? -4.718 7.335 -5.301 1.00 85.25 82 PRO A N 1
ATOM 587 C CA . PRO A 1 82 ? -3.315 7.070 -5.594 1.00 85.25 82 PRO A CA 1
ATOM 588 C C . PRO A 1 82 ? -2.434 8.298 -5.276 1.00 85.25 82 PRO A C 1
ATOM 590 O O . PRO A 1 82 ? -2.972 9.378 -5.016 1.00 85.25 82 PRO A O 1
ATOM 593 N N . PRO A 1 83 ? -1.095 8.175 -5.389 1.00 79.50 83 PRO A N 1
ATOM 594 C CA . PRO A 1 83 ? -0.122 9.274 -5.296 1.00 79.50 83 PRO A CA 1
ATOM 595 C C . PRO A 1 83 ? -0.204 10.277 -6.467 1.00 79.50 83 PRO A C 1
ATOM 597 O O . PRO A 1 83 ? 0.764 10.533 -7.169 1.00 79.50 83 PRO A O 1
ATOM 600 N N . ALA A 1 84 ? -1.390 10.807 -6.741 1.00 72.62 84 ALA A N 1
ATOM 601 C CA . ALA A 1 84 ? -1.670 11.947 -7.603 1.00 72.62 84 ALA A CA 1
ATOM 602 C C . ALA A 1 84 ? -3.142 12.330 -7.378 1.00 72.62 84 ALA A C 1
ATOM 604 O O . ALA A 1 84 ? -4.002 11.443 -7.343 1.00 72.62 84 ALA A O 1
ATOM 605 N N . PRO A 1 85 ? -3.472 13.622 -7.229 1.00 62.25 85 PRO A N 1
ATOM 606 C CA . PRO A 1 85 ? -4.826 14.019 -6.883 1.00 62.25 85 PRO A CA 1
ATOM 607 C C . PRO A 1 85 ? -5.815 13.653 -7.996 1.00 62.25 85 PRO A C 1
ATOM 609 O O . PRO A 1 85 ? -5.686 14.093 -9.137 1.00 62.25 85 PRO A O 1
ATOM 612 N N . ARG A 1 86 ? -6.854 12.889 -7.643 1.00 59.50 86 ARG A N 1
ATOM 613 C CA . ARG A 1 86 ? -8.133 12.900 -8.364 1.00 59.50 86 ARG A CA 1
ATOM 614 C C . ARG A 1 86 ? -9.088 13.830 -7.627 1.00 59.50 86 ARG A C 1
ATOM 616 O O . ARG A 1 86 ? -9.143 13.820 -6.403 1.00 59.50 86 ARG A O 1
ATOM 623 N N . ALA A 1 87 ? -9.883 14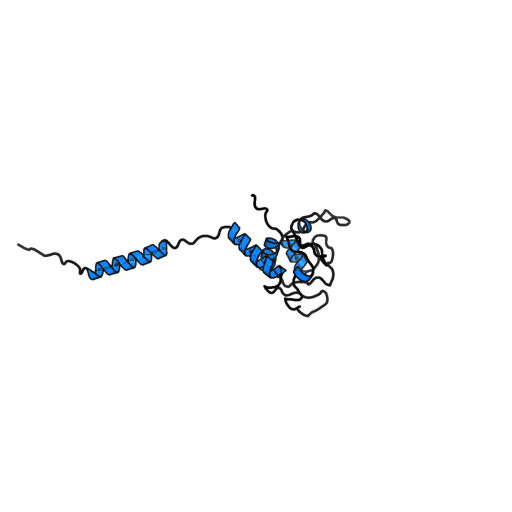.589 -8.376 1.00 60.22 87 ALA A N 1
ATOM 624 C CA . ALA A 1 87 ? -10.855 15.552 -7.849 1.00 60.22 87 ALA A CA 1
ATOM 625 C C . ALA A 1 87 ? -12.088 14.911 -7.168 1.00 60.22 87 ALA A C 1
ATOM 627 O O . ALA A 1 87 ? -13.064 15.596 -6.875 1.00 60.22 87 ALA A O 1
ATOM 628 N N . THR A 1 88 ? -12.082 13.596 -6.942 1.00 63.66 88 THR A N 1
ATOM 629 C CA . THR A 1 88 ? -13.227 12.848 -6.415 1.00 63.66 88 THR A CA 1
ATOM 630 C C . THR A 1 88 ? -13.073 12.567 -4.920 1.00 63.66 88 THR A C 1
ATOM 632 O O . THR A 1 88 ? -11.995 12.122 -4.510 1.00 63.66 88 THR A O 1
ATOM 635 N N . PRO A 1 89 ? -14.139 12.722 -4.114 1.00 65.94 89 PRO A N 1
ATOM 636 C CA . PRO A 1 89 ? -14.142 12.295 -2.719 1.00 65.94 89 PRO A CA 1
ATOM 637 C C . PRO A 1 89 ? -13.734 10.824 -2.591 1.00 65.94 89 PRO A C 1
ATOM 639 O O . PRO A 1 89 ? -14.204 9.975 -3.347 1.00 65.94 89 PRO A O 1
ATOM 642 N N . ALA A 1 90 ? -12.851 10.528 -1.642 1.00 80.81 90 ALA A N 1
ATOM 643 C CA . ALA A 1 90 ? -12.395 9.174 -1.352 1.00 80.81 90 ALA A CA 1
ATOM 644 C C . ALA A 1 90 ? -13.102 8.628 -0.107 1.00 80.81 90 ALA A C 1
ATOM 646 O O . ALA A 1 90 ? -13.383 9.374 0.830 1.00 80.81 90 ALA A O 1
ATOM 647 N N . LEU A 1 91 ? -13.368 7.320 -0.080 1.00 89.75 91 LEU A N 1
ATOM 648 C CA . LEU A 1 91 ? -13.981 6.650 1.076 1.00 89.75 91 LEU A CA 1
ATOM 649 C C . LEU A 1 91 ? -12.985 6.442 2.229 1.00 89.75 91 LEU A C 1
ATOM 651 O O . LEU A 1 91 ? -13.383 6.212 3.375 1.00 89.75 91 LEU A O 1
ATOM 655 N N . ALA A 1 92 ? -11.692 6.504 1.922 1.00 91.75 92 ALA A N 1
ATOM 656 C CA . ALA A 1 92 ? -10.594 6.338 2.856 1.00 91.75 92 ALA A CA 1
ATOM 657 C C . ALA A 1 92 ? -9.520 7.423 2.636 1.00 91.75 92 ALA A C 1
ATOM 659 O O . ALA A 1 92 ? -9.513 8.074 1.588 1.00 91.75 92 ALA A O 1
ATOM 660 N N . PRO A 1 93 ? -8.612 7.640 3.610 1.00 90.12 93 PRO A N 1
ATOM 661 C CA . PRO A 1 93 ? -7.518 8.599 3.461 1.00 90.12 93 PRO A CA 1
ATOM 662 C C . PRO A 1 93 ? -6.685 8.338 2.195 1.00 90.12 93 PRO A C 1
ATOM 664 O O . PRO A 1 93 ? -6.580 7.179 1.776 1.00 90.12 93 PRO A O 1
ATOM 667 N N . PRO A 1 94 ? -6.071 9.368 1.585 1.00 90.94 94 PRO A N 1
ATOM 668 C CA . PRO A 1 94 ? -5.163 9.157 0.461 1.00 90.94 94 PRO A CA 1
ATOM 669 C C . PRO A 1 94 ? -4.008 8.239 0.875 1.00 90.94 94 PRO A C 1
ATOM 671 O O . PRO A 1 94 ? -3.581 8.263 2.031 1.00 90.94 94 PRO A O 1
ATOM 674 N N . LEU A 1 95 ? -3.509 7.425 -0.055 1.00 93.19 95 LEU A N 1
ATOM 675 C CA . LEU A 1 95 ? -2.289 6.643 0.139 1.00 93.19 95 LEU A CA 1
ATOM 676 C C . LEU A 1 95 ? -1.188 7.285 -0.697 1.00 93.19 95 LEU A C 1
ATOM 678 O O . LEU A 1 95 ? -1.062 7.021 -1.890 1.00 93.19 95 LEU A O 1
ATOM 682 N N . ASP A 1 96 ? -0.418 8.157 -0.059 1.00 91.19 96 ASP A N 1
ATOM 683 C CA . ASP A 1 96 ? 0.716 8.845 -0.659 1.00 91.19 96 ASP A CA 1
ATOM 684 C C . ASP A 1 96 ? 1.803 9.099 0.394 1.00 91.19 96 ASP A C 1
ATOM 686 O O . ASP A 1 96 ? 1.647 8.792 1.581 1.00 91.19 96 ASP A O 1
ATOM 690 N N . ALA A 1 97 ? 2.931 9.658 -0.042 1.00 92.50 97 ALA A N 1
ATOM 691 C CA . ALA A 1 97 ? 4.043 9.961 0.849 1.00 92.50 97 ALA A CA 1
ATOM 692 C C . ALA A 1 97 ? 3.662 10.912 1.994 1.00 92.50 97 ALA A C 1
ATOM 694 O O . ALA A 1 97 ? 4.182 10.762 3.098 1.00 92.50 97 ALA A O 1
ATOM 695 N N . SER A 1 98 ? 2.747 11.857 1.764 1.00 89.94 98 SER A N 1
ATOM 696 C CA . SER A 1 98 ? 2.337 12.813 2.792 1.00 89.94 98 SER A CA 1
ATOM 697 C C . SER A 1 98 ? 1.498 12.155 3.885 1.00 89.94 98 SER A C 1
ATOM 699 O O . SER A 1 98 ? 1.689 12.466 5.057 1.00 89.94 98 SER A O 1
ATOM 701 N N . SER A 1 99 ? 0.620 11.211 3.537 1.00 90.69 99 SER A N 1
ATOM 702 C CA . SER A 1 99 ? -0.238 10.532 4.510 1.00 90.69 99 SER A CA 1
ATOM 703 C C . SER A 1 99 ? 0.473 9.402 5.253 1.00 90.69 99 SER A C 1
ATOM 705 O O . SER A 1 99 ? 0.226 9.204 6.442 1.00 90.69 99 SER A O 1
ATOM 707 N N . LEU A 1 100 ? 1.365 8.673 4.579 1.00 94.56 100 LEU A N 1
ATOM 708 C CA . LEU A 1 100 ? 2.042 7.507 5.149 1.00 94.56 100 LEU A CA 1
ATOM 709 C C . LEU A 1 100 ? 3.252 7.886 6.010 1.00 94.56 100 LEU A C 1
ATOM 711 O O . LEU A 1 100 ? 3.505 7.249 7.032 1.00 94.56 100 LEU A O 1
ATOM 715 N N . LEU A 1 101 ? 3.999 8.924 5.625 1.00 94.12 101 LEU A N 1
ATOM 716 C CA . LEU A 1 101 ? 5.211 9.332 6.344 1.00 94.12 101 LEU A CA 1
ATOM 717 C C . LEU A 1 101 ? 4.944 10.398 7.416 1.00 94.12 101 LEU A C 1
ATOM 719 O O . LEU A 1 101 ? 5.839 10.707 8.204 1.00 94.12 101 LEU A O 1
ATOM 723 N N . ALA A 1 102 ? 3.731 10.956 7.475 1.00 91.12 102 ALA A N 1
ATOM 724 C CA . ALA A 1 102 ? 3.362 11.907 8.515 1.00 91.12 102 ALA A CA 1
ATOM 725 C C . ALA A 1 102 ? 3.320 11.232 9.901 1.00 91.12 102 ALA A C 1
ATOM 727 O O . ALA A 1 102 ? 2.659 10.203 10.067 1.00 91.12 102 ALA A O 1
ATOM 728 N N . PRO A 1 103 ? 3.955 11.822 10.932 1.00 90.56 103 PRO A N 1
ATOM 729 C CA . PRO A 1 103 ? 3.856 11.315 12.296 1.00 90.56 103 PRO A CA 1
ATOM 730 C C . PRO A 1 103 ? 2.415 11.361 12.820 1.00 90.56 103 PRO A C 1
ATOM 732 O O . PRO A 1 103 ? 1.810 12.429 12.937 1.00 90.56 103 PRO A O 1
ATOM 735 N N . GLN A 1 104 ? 1.878 10.207 13.208 1.00 85.38 104 GLN A N 1
ATOM 736 C CA . GLN A 1 104 ? 0.559 10.081 13.819 1.00 85.38 104 GLN A CA 1
ATOM 737 C C . GLN A 1 104 ? 0.684 10.056 15.346 1.00 85.38 104 GLN A C 1
ATOM 739 O O . GLN A 1 104 ? 1.458 9.282 15.912 1.00 85.38 104 GLN A O 1
ATOM 744 N N . LYS A 1 105 ? -0.082 10.907 16.038 1.00 81.06 105 LYS A N 1
ATOM 745 C CA . LYS A 1 105 ? -0.122 10.934 17.510 1.00 81.06 105 LYS A CA 1
ATOM 746 C C . LYS A 1 105 ? -0.981 9.790 18.057 1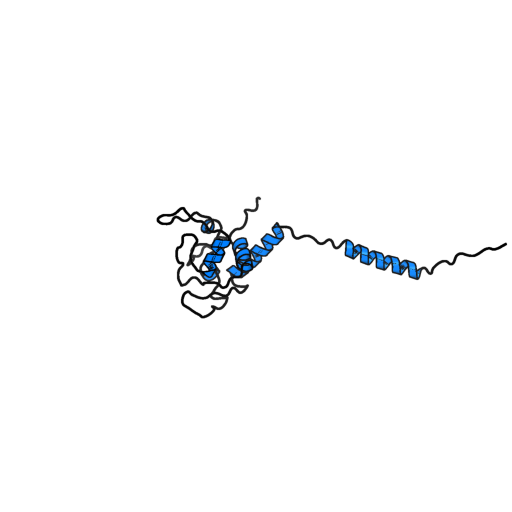.00 81.06 105 LYS A C 1
ATOM 748 O O . LYS A 1 105 ? -2.057 9.523 17.531 1.00 81.06 105 LYS A O 1
ATOM 753 N N . ARG A 1 106 ? -0.571 9.215 19.193 1.00 79.31 106 ARG A N 1
ATOM 754 C CA . ARG A 1 106 ? -1.387 8.293 20.005 1.00 79.31 106 ARG A CA 1
ATOM 755 C C . ARG A 1 106 ? -1.481 8.748 21.458 1.00 79.31 106 ARG A C 1
ATOM 757 O O . ARG A 1 106 ? -0.660 9.530 21.933 1.00 79.31 106 ARG A O 1
ATOM 764 N N . ARG A 1 107 ? -2.461 8.213 22.194 1.00 72.25 107 ARG A N 1
ATOM 765 C CA . ARG A 1 107 ? -2.515 8.363 23.655 1.00 72.25 107 ARG A CA 1
ATOM 766 C C . ARG A 1 107 ? -1.382 7.553 24.295 1.00 72.25 107 ARG A C 1
ATOM 768 O O . ARG A 1 107 ? -1.308 6.340 24.109 1.00 72.25 107 ARG A O 1
ATOM 775 N N . GLY A 1 108 ? -0.509 8.238 25.032 1.00 72.50 108 GLY A N 1
ATOM 776 C CA . GLY A 1 108 ? 0.495 7.616 25.902 1.00 72.50 108 GLY A CA 1
ATOM 777 C C . GLY A 1 108 ? 1.711 6.997 25.204 1.00 72.50 108 GLY A C 1
ATOM 778 O O . GLY A 1 108 ? 2.308 6.088 25.765 1.00 72.50 108 GLY A O 1
ATOM 779 N N . GLY A 1 109 ? 2.085 7.445 24.000 1.00 76.94 109 GLY A N 1
ATOM 780 C CA . GLY A 1 109 ? 3.296 6.969 23.319 1.00 76.94 109 GLY A CA 1
ATOM 781 C C . GLY A 1 109 ? 3.866 7.987 22.325 1.00 76.94 109 GLY A C 1
ATOM 782 O O . GLY A 1 109 ? 3.177 8.959 21.999 1.00 76.94 109 GLY A O 1
ATOM 783 N N . PRO A 1 110 ? 5.109 7.785 21.849 1.00 81.56 110 PRO A N 1
ATOM 784 C CA . PRO A 1 110 ? 5.704 8.637 20.826 1.00 81.56 110 PRO A CA 1
ATOM 785 C C . PRO A 1 110 ? 4.909 8.550 19.511 1.00 81.56 110 PRO A C 1
ATOM 787 O O . PRO A 1 110 ? 4.263 7.528 19.256 1.00 81.56 110 PRO A O 1
ATOM 790 N N . PRO A 1 111 ? 4.931 9.601 18.670 1.00 86.00 111 PRO A N 1
ATOM 791 C CA . PRO A 1 111 ? 4.331 9.535 17.345 1.00 86.00 111 PRO A CA 1
ATOM 792 C C . PRO A 1 111 ? 4.941 8.412 16.501 1.00 86.00 111 PRO A C 1
ATOM 794 O O . PRO A 1 111 ? 6.150 8.188 16.549 1.00 86.00 111 PRO A O 1
ATOM 797 N N . SER A 1 112 ? 4.115 7.741 15.702 1.00 90.38 112 SER A N 1
ATOM 798 C CA . SER A 1 112 ? 4.544 6.698 14.763 1.00 90.38 112 SER A CA 1
ATOM 799 C C . SER A 1 112 ? 4.219 7.110 13.331 1.00 90.38 112 SER A C 1
ATOM 801 O O . SER A 1 112 ? 3.164 7.689 13.087 1.00 90.38 112 SER A O 1
ATOM 803 N N . ALA A 1 113 ? 5.096 6.784 12.389 1.00 94.31 113 ALA A N 1
ATOM 804 C CA . ALA A 1 113 ? 4.846 6.900 10.954 1.00 94.31 113 ALA A CA 1
ATOM 805 C C . ALA A 1 113 ? 4.988 5.518 10.309 1.00 94.31 113 ALA A C 1
ATOM 807 O O . ALA A 1 113 ? 5.588 4.615 10.904 1.00 94.31 113 ALA A O 1
ATOM 808 N N . TYR A 1 114 ? 4.451 5.347 9.102 1.00 96.00 114 TYR A N 1
ATOM 809 C CA . TYR A 1 114 ? 4.645 4.099 8.380 1.00 96.00 114 TYR A CA 1
ATOM 810 C C . TYR A 1 114 ? 6.090 3.957 7.900 1.00 96.00 114 TYR A C 1
ATOM 812 O O . TYR A 1 114 ? 6.729 4.886 7.409 1.00 96.00 114 TYR A O 1
ATOM 820 N N . THR A 1 115 ? 6.561 2.726 7.989 1.00 96.06 115 THR A N 1
ATOM 821 C CA . THR A 1 115 ? 7.721 2.181 7.285 1.00 96.06 115 THR A CA 1
ATOM 822 C C . THR A 1 115 ? 7.220 1.149 6.279 1.00 96.06 115 THR A C 1
ATOM 824 O O . THR A 1 115 ? 6.068 0.720 6.365 1.00 96.06 115 THR A O 1
ATOM 827 N N . ALA A 1 116 ? 8.074 0.689 5.362 1.00 96.19 116 ALA A N 1
ATOM 828 C CA . ALA A 1 116 ? 7.707 -0.400 4.452 1.00 96.19 116 ALA A CA 1
ATOM 829 C C . ALA A 1 116 ? 7.220 -1.649 5.217 1.00 96.19 116 ALA A C 1
ATOM 831 O O . ALA A 1 116 ? 6.188 -2.231 4.875 1.00 96.19 116 ALA A O 1
ATOM 832 N N . ASP A 1 117 ? 7.916 -2.005 6.299 1.00 97.44 117 ASP A N 1
ATOM 833 C CA . ASP A 1 117 ? 7.600 -3.184 7.109 1.00 97.44 117 ASP A CA 1
ATOM 834 C C . ASP A 1 117 ? 6.277 -3.027 7.855 1.00 97.44 117 ASP A C 1
ATOM 836 O O . ASP A 1 117 ? 5.417 -3.908 7.807 1.00 97.44 117 ASP A O 1
ATOM 840 N N . SER A 1 118 ? 6.083 -1.886 8.521 1.00 97.12 118 SER A N 1
ATOM 841 C CA . SER A 1 118 ? 4.852 -1.643 9.274 1.00 97.12 118 SER A CA 1
ATOM 842 C C . SER A 1 118 ? 3.650 -1.458 8.350 1.00 97.12 118 SER A C 1
ATOM 844 O O . SER A 1 118 ? 2.576 -1.951 8.669 1.00 97.12 118 SER A O 1
ATOM 846 N N . PHE A 1 119 ? 3.830 -0.884 7.156 1.00 97.50 119 PHE A N 1
ATOM 847 C CA . PHE A 1 119 ? 2.803 -0.867 6.113 1.00 97.50 119 PHE A CA 1
ATOM 848 C C . PHE A 1 119 ? 2.389 -2.283 5.705 1.00 97.50 119 PHE A C 1
ATOM 850 O O . PHE A 1 119 ? 1.199 -2.595 5.674 1.00 97.50 119 PHE A O 1
ATOM 857 N N . CYS A 1 120 ? 3.354 -3.172 5.459 1.00 98.31 120 CYS A N 1
ATOM 858 C CA . CYS A 1 120 ? 3.058 -4.558 5.109 1.00 98.31 120 CYS A CA 1
ATOM 859 C C . CYS A 1 120 ? 2.348 -5.303 6.253 1.00 98.31 120 CYS A C 1
ATOM 861 O O . CYS A 1 120 ? 1.359 -6.007 6.032 1.00 98.31 120 CYS A O 1
ATOM 863 N N . ALA A 1 121 ? 2.796 -5.095 7.496 1.00 98.38 121 ALA A N 1
ATOM 864 C CA . ALA A 1 121 ? 2.140 -5.638 8.681 1.00 98.38 121 ALA A CA 1
ATOM 865 C C . ALA A 1 121 ? 0.693 -5.131 8.817 1.00 98.38 121 ALA A C 1
ATOM 867 O O . ALA A 1 121 ? -0.208 -5.916 9.126 1.00 98.38 121 ALA A O 1
ATOM 868 N N . THR A 1 122 ? 0.445 -3.853 8.524 1.00 97.62 122 THR A N 1
ATOM 869 C CA . THR A 1 122 ? -0.895 -3.261 8.499 1.00 97.62 122 THR A CA 1
ATOM 870 C C . THR A 1 122 ? -1.766 -3.840 7.390 1.00 97.62 122 THR A C 1
ATOM 872 O O . THR A 1 122 ? -2.929 -4.119 7.646 1.00 97.62 122 THR A O 1
ATOM 875 N N . LEU A 1 123 ? -1.253 -4.102 6.186 1.00 98.12 123 LEU A N 1
ATOM 876 C CA . LEU A 1 123 ? -2.057 -4.750 5.137 1.00 98.12 123 LEU A CA 1
ATOM 877 C C . LEU A 1 123 ? -2.533 -6.150 5.549 1.00 98.12 123 LEU A C 1
ATOM 879 O O . LEU A 1 123 ? -3.654 -6.542 5.223 1.00 98.12 123 LEU A O 1
ATOM 883 N N . ARG A 1 124 ? -1.700 -6.890 6.285 1.00 98.06 124 ARG A N 1
ATOM 884 C CA . ARG A 1 124 ? -1.997 -8.259 6.729 1.00 98.06 124 ARG A CA 1
ATOM 885 C C . ARG A 1 124 ? -2.923 -8.292 7.948 1.00 98.06 124 ARG A C 1
ATOM 887 O O . ARG A 1 124 ? -3.900 -9.031 7.969 1.00 98.06 124 ARG A O 1
ATOM 894 N N . SER A 1 125 ? -2.637 -7.477 8.961 1.00 97.56 125 SER A N 1
ATOM 895 C CA . SER A 1 125 ? -3.366 -7.474 10.243 1.00 97.56 125 SER A CA 1
ATOM 896 C C . SER A 1 12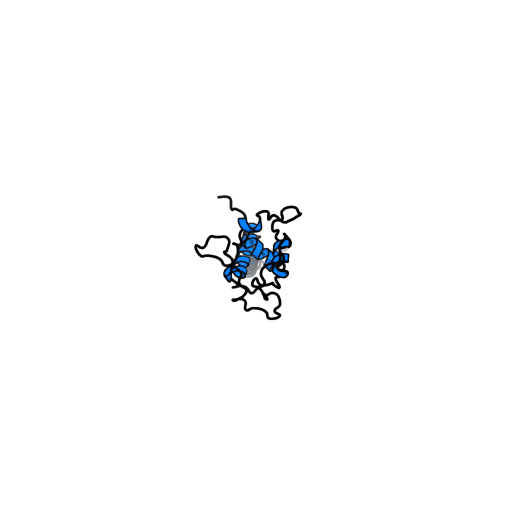5 ? -4.537 -6.483 10.284 1.00 97.56 125 SER A C 1
ATOM 898 O O . SER A 1 125 ? -5.531 -6.686 10.985 1.00 97.56 125 SER A O 1
ATOM 900 N N . GLY A 1 126 ? -4.426 -5.395 9.522 1.00 97.19 126 GLY A N 1
ATOM 901 C CA . GLY A 1 126 ? -5.231 -4.178 9.623 1.00 97.19 126 GLY A CA 1
ATOM 902 C C . GLY A 1 126 ? -5.146 -3.489 10.969 1.00 97.19 126 GLY A C 1
ATOM 903 O O . GLY A 1 126 ? -6.146 -2.953 11.443 1.00 97.19 126 GLY A O 1
ATOM 904 N N . ILE A 1 127 ? -3.964 -3.524 11.570 1.00 95.69 127 ILE A N 1
ATOM 905 C CA . ILE A 1 127 ? -3.580 -2.694 12.703 1.00 95.69 127 ILE A CA 1
ATOM 906 C C . ILE A 1 127 ? -2.477 -1.762 12.206 1.00 95.69 127 ILE A C 1
ATOM 908 O O . ILE A 1 127 ? -1.508 -2.216 11.593 1.00 95.69 127 ILE A O 1
ATOM 912 N N . ASP A 1 128 ? -2.649 -0.461 12.411 1.00 93.94 128 ASP A N 1
ATOM 913 C CA . ASP A 1 128 ? -1.669 0.543 11.995 1.00 93.94 128 ASP A CA 1
ATOM 914 C C . ASP A 1 128 ? -0.465 0.636 12.966 1.00 93.94 128 ASP A C 1
ATOM 916 O O . ASP A 1 128 ? -0.495 0.051 14.056 1.00 93.94 128 ASP A O 1
ATOM 920 N N . PRO A 1 129 ? 0.610 1.374 12.623 1.00 93.25 129 PRO A N 1
ATOM 921 C CA . PRO A 1 129 ? 1.770 1.546 13.503 1.00 93.25 129 PRO A CA 1
ATOM 922 C C . PRO A 1 129 ? 1.427 2.224 14.842 1.00 93.25 129 PRO A C 1
ATOM 924 O O . PRO A 1 129 ? 2.079 1.982 15.862 1.00 93.25 129 PRO A O 1
ATOM 927 N N . ALA A 1 130 ? 0.362 3.030 14.873 1.00 91.25 130 ALA A N 1
ATOM 928 C CA . ALA A 1 130 ? -0.160 3.648 16.087 1.00 91.25 130 ALA A CA 1
ATOM 929 C C . ALA A 1 130 ? -1.002 2.674 16.942 1.00 91.25 130 ALA A C 1
ATOM 931 O O . ALA A 1 130 ? -1.465 3.063 18.017 1.00 91.25 130 ALA A O 1
ATOM 932 N N . HIS A 1 131 ? -1.116 1.407 16.523 1.00 90.62 131 HIS A N 1
ATOM 933 C CA . HIS A 1 131 ? -1.906 0.332 17.130 1.00 90.62 131 HIS A CA 1
ATOM 934 C C . HIS A 1 131 ? -3.420 0.577 17.074 1.00 90.62 131 HIS A C 1
ATOM 936 O O . HIS A 1 131 ? -4.178 0.103 17.923 1.00 90.62 131 HIS A O 1
ATOM 942 N N . VAL A 1 132 ? -3.874 1.320 16.068 1.00 90.62 132 VAL A N 1
ATOM 943 C CA . VAL A 1 132 ? -5.287 1.535 15.778 1.00 90.62 132 VAL A CA 1
ATOM 944 C C . VAL A 1 132 ? -5.772 0.450 14.822 1.00 90.62 132 VAL A C 1
ATOM 946 O O . VAL A 1 132 ? -5.203 0.224 13.753 1.00 90.62 132 VAL A O 1
ATOM 949 N N . THR A 1 133 ? -6.862 -0.215 15.195 1.00 94.50 133 THR A N 1
ATOM 950 C CA . THR A 1 133 ? -7.538 -1.183 14.327 1.00 94.50 133 THR A CA 1
ATOM 951 C C . THR A 1 133 ? -8.257 -0.463 13.191 1.00 94.50 133 THR A C 1
ATOM 953 O O . THR A 1 133 ? -9.111 0.397 13.414 1.00 94.50 133 THR A O 1
ATOM 956 N N . LEU A 1 134 ? -7.950 -0.852 11.957 1.00 94.94 134 LEU A N 1
ATOM 957 C CA . LEU A 1 134 ? -8.579 -0.311 10.759 1.00 94.94 134 LEU A CA 1
ATOM 958 C C . LEU A 1 134 ? -9.988 -0.875 10.568 1.00 94.94 134 LEU A C 1
ATOM 960 O O . LEU A 1 134 ? -10.274 -2.016 10.946 1.00 94.94 134 LEU A O 1
ATOM 964 N N . LYS A 1 135 ? -10.858 -0.088 9.919 1.00 95.38 135 LYS A N 1
ATOM 965 C CA . LYS A 1 135 ? -12.256 -0.454 9.633 1.00 95.38 135 LYS A CA 1
ATOM 966 C C . LYS A 1 135 ? -12.348 -1.858 9.019 1.00 95.38 135 LYS A C 1
ATOM 968 O O . LYS A 1 135 ? -11.539 -2.219 8.163 1.00 95.38 135 LYS A O 1
ATOM 973 N N . ALA A 1 136 ? -13.376 -2.618 9.401 1.00 95.38 136 ALA A N 1
ATOM 974 C CA . ALA A 1 136 ? -13.603 -3.980 8.902 1.00 95.38 136 ALA A CA 1
ATOM 975 C C . ALA A 1 136 ? -13.799 -4.049 7.374 1.00 95.38 136 ALA A C 1
ATOM 977 O O . ALA A 1 136 ? -13.474 -5.060 6.758 1.00 95.38 136 ALA A O 1
ATOM 978 N N . ALA A 1 137 ? -14.278 -2.951 6.775 1.00 94.94 137 ALA A N 1
ATOM 979 C CA . ALA A 1 137 ? -14.436 -2.792 5.331 1.00 94.94 137 ALA A CA 1
ATOM 980 C C . ALA A 1 137 ? -13.102 -2.708 4.564 1.00 94.94 137 ALA A C 1
ATOM 982 O O . ALA A 1 137 ? -13.093 -2.894 3.352 1.00 94.94 137 ALA A O 1
ATOM 983 N N . MET A 1 138 ? -11.980 -2.421 5.236 1.00 97.00 138 MET A N 1
ATOM 984 C CA . MET A 1 138 ? -10.667 -2.485 4.598 1.00 97.00 138 MET A CA 1
ATOM 985 C C . MET A 1 138 ? -10.225 -3.953 4.509 1.00 97.00 138 MET A C 1
ATOM 987 O O . MET A 1 138 ? -10.140 -4.608 5.552 1.00 97.00 138 MET A O 1
ATOM 991 N N . PRO A 1 139 ? -9.911 -4.491 3.320 1.00 97.19 139 PRO A N 1
ATOM 992 C CA . PRO A 1 139 ? -9.474 -5.876 3.219 1.00 97.19 139 PRO A CA 1
ATOM 993 C C . PRO A 1 139 ? -8.172 -6.141 3.992 1.00 97.19 139 PRO A C 1
ATOM 995 O O . PRO A 1 139 ? -7.299 -5.278 4.082 1.00 97.19 139 PRO A O 1
ATOM 998 N N . ARG A 1 140 ? -8.058 -7.347 4.552 1.00 97.75 140 ARG A N 1
ATOM 999 C CA . ARG A 1 140 ? -6.826 -7.946 5.073 1.00 97.75 140 ARG A CA 1
ATOM 1000 C C . ARG A 1 140 ? -6.231 -8.810 3.980 1.00 97.75 140 ARG A C 1
ATOM 1002 O O . ARG A 1 140 ? -6.939 -9.666 3.448 1.00 97.75 140 ARG A O 1
ATOM 1009 N N . TYR A 1 141 ? -4.983 -8.553 3.618 1.00 97.81 141 TYR A N 1
ATOM 1010 C CA . TYR A 1 141 ? -4.364 -9.154 2.443 1.00 97.81 141 TYR A CA 1
ATOM 1011 C C . TYR A 1 141 ? -3.378 -10.251 2.813 1.00 97.81 141 TYR A C 1
ATOM 1013 O O . TYR A 1 141 ? -2.539 -10.066 3.693 1.00 97.81 141 TYR A O 1
ATOM 1021 N N . ASP A 1 142 ? -3.383 -11.327 2.032 1.00 96.31 142 ASP A N 1
ATOM 1022 C CA . ASP A 1 142 ? -2.324 -12.341 2.033 1.00 96.31 142 ASP A CA 1
ATOM 1023 C C . ASP A 1 142 ? -1.150 -11.880 1.148 1.00 96.31 142 ASP A C 1
ATOM 1025 O O . ASP A 1 142 ? -0.675 -12.596 0.267 1.00 96.31 142 ASP A O 1
ATOM 1029 N N . ALA A 1 143 ? -0.730 -10.623 1.323 1.00 96.75 143 ALA A N 1
ATOM 1030 C CA . ALA A 1 143 ? 0.294 -9.997 0.498 1.00 96.75 143 ALA A CA 1
ATOM 1031 C C . ALA A 1 143 ? 1.672 -10.601 0.790 1.00 96.75 143 ALA A C 1
ATOM 1033 O O . ALA A 1 143 ? 2.102 -10.663 1.945 1.00 96.75 143 ALA A O 1
ATOM 1034 N N . THR A 1 144 ? 2.394 -10.990 -0.258 1.00 97.94 144 THR A N 1
ATOM 1035 C CA . THR A 1 144 ? 3.808 -11.384 -0.165 1.00 97.94 144 THR A CA 1
ATOM 1036 C C . THR A 1 144 ? 4.699 -10.173 0.123 1.00 97.94 144 THR A C 1
ATOM 1038 O O . THR A 1 144 ? 4.326 -9.033 -0.158 1.00 97.94 144 THR A O 1
ATOM 1041 N N . ASP A 1 145 ? 5.910 -10.403 0.636 1.00 97.69 145 ASP A N 1
ATOM 1042 C CA . ASP A 1 145 ? 6.870 -9.313 0.881 1.00 97.69 145 ASP A CA 1
ATOM 1043 C C . ASP A 1 145 ? 7.222 -8.558 -0.413 1.00 97.69 145 ASP A C 1
ATOM 1045 O O . ASP A 1 145 ? 7.364 -7.336 -0.408 1.00 97.69 145 ASP A O 1
ATOM 1049 N N . ALA A 1 146 ? 7.280 -9.265 -1.548 1.00 97.75 146 ALA A N 1
ATOM 1050 C CA . ALA A 1 146 ? 7.506 -8.661 -2.858 1.00 97.75 146 ALA A CA 1
ATOM 1051 C C . ALA A 1 146 ? 6.363 -7.715 -3.267 1.00 97.75 146 ALA A C 1
ATOM 1053 O O . ALA A 1 146 ? 6.627 -6.593 -3.698 1.00 97.75 146 ALA A O 1
ATOM 1054 N N . GLN A 1 147 ? 5.104 -8.125 -3.075 1.00 98.06 147 GLN A N 1
ATOM 1055 C CA . GLN A 1 147 ? 3.941 -7.271 -3.346 1.00 98.06 147 GLN A CA 1
ATOM 1056 C C . GLN A 1 147 ? 3.918 -6.039 -2.435 1.00 98.06 147 GLN A C 1
ATOM 1058 O O . GLN A 1 147 ? 3.652 -4.934 -2.906 1.00 98.06 147 GLN A O 1
ATOM 1063 N N . CYS A 1 148 ? 4.251 -6.203 -1.151 1.00 98.06 148 CYS A N 1
ATOM 1064 C CA . CYS A 1 148 ? 4.390 -5.080 -0.226 1.00 98.06 148 CYS A CA 1
ATOM 1065 C C . CYS A 1 148 ? 5.480 -4.098 -0.679 1.00 98.06 148 CYS A C 1
ATOM 1067 O O . CYS A 1 148 ? 5.254 -2.888 -0.679 1.00 98.06 148 CYS A O 1
ATOM 1069 N N . ALA A 1 149 ? 6.642 -4.600 -1.104 1.00 97.25 149 ALA A N 1
ATOM 1070 C CA . ALA A 1 149 ? 7.738 -3.765 -1.588 1.00 97.25 149 ALA A CA 1
ATOM 1071 C C . ALA A 1 149 ? 7.380 -3.020 -2.886 1.00 97.25 149 ALA A C 1
ATOM 1073 O O . ALA A 1 149 ? 7.726 -1.846 -3.034 1.00 97.25 149 ALA A O 1
ATOM 1074 N N . ASP A 1 150 ? 6.676 -3.677 -3.812 1.00 98.12 150 ASP A N 1
ATOM 1075 C CA . ASP A 1 150 ? 6.194 -3.071 -5.056 1.00 98.12 150 ASP A CA 1
ATOM 1076 C C . ASP A 1 150 ? 5.160 -1.964 -4.772 1.00 98.12 150 ASP A C 1
ATOM 1078 O O . ASP A 1 150 ? 5.297 -0.851 -5.284 1.00 98.12 150 ASP A O 1
ATOM 1082 N N . LEU A 1 151 ? 4.177 -2.219 -3.896 1.00 97.56 151 LEU A N 1
ATOM 1083 C CA . LEU A 1 151 ? 3.203 -1.210 -3.453 1.00 97.56 151 LEU A CA 1
ATOM 1084 C C . LEU A 1 151 ? 3.880 -0.028 -2.761 1.00 97.56 151 LEU A C 1
ATOM 1086 O O . LEU A 1 151 ? 3.628 1.117 -3.123 1.00 97.56 151 LEU A O 1
ATOM 1090 N N . TRP A 1 152 ? 4.774 -0.281 -1.805 1.00 97.12 152 TRP A N 1
ATOM 1091 C CA . TRP A 1 152 ? 5.505 0.785 -1.122 1.00 97.12 152 TRP A CA 1
ATOM 1092 C C . TRP A 1 152 ? 6.313 1.640 -2.105 1.00 97.12 152 TRP A C 1
ATOM 1094 O O . TRP A 1 152 ? 6.361 2.863 -1.980 1.00 97.12 152 TRP A O 1
ATOM 1104 N N . ALA A 1 153 ? 6.912 1.010 -3.122 1.00 95.88 153 ALA A N 1
ATOM 1105 C CA . ALA A 1 153 ? 7.649 1.720 -4.159 1.00 95.88 153 ALA A CA 1
ATOM 1106 C C . ALA A 1 153 ? 6.774 2.650 -5.005 1.00 95.88 153 ALA A C 1
ATOM 1108 O O . ALA A 1 153 ? 7.247 3.710 -5.411 1.00 95.88 153 ALA A O 1
ATOM 1109 N N . PHE A 1 154 ? 5.523 2.257 -5.250 1.00 96.38 154 PHE A N 1
ATOM 1110 C CA . PHE A 1 154 ? 4.528 3.083 -5.925 1.00 96.38 154 PHE A CA 1
ATOM 1111 C C . PHE A 1 154 ? 4.034 4.238 -5.042 1.00 96.38 154 PHE A C 1
ATOM 1113 O O . PHE A 1 154 ? 3.967 5.370 -5.510 1.00 96.38 154 PHE A O 1
ATOM 1120 N N . LEU A 1 155 ? 3.718 3.964 -3.771 1.00 95.62 155 LEU A N 1
ATOM 1121 C CA . LEU A 1 155 ? 3.110 4.935 -2.851 1.00 95.62 155 LEU A CA 1
ATOM 1122 C C . LEU A 1 155 ? 4.083 6.015 -2.367 1.00 95.62 155 LEU A C 1
ATOM 1124 O O . LEU A 1 155 ? 3.673 7.148 -2.115 1.00 95.62 155 LEU A O 1
ATOM 1128 N N . ILE A 1 156 ? 5.367 5.665 -2.256 1.00 93.50 156 ILE A N 1
ATOM 1129 C CA . ILE A 1 156 ? 6.443 6.550 -1.806 1.00 93.50 156 ILE A CA 1
ATOM 1130 C C . ILE A 1 156 ? 7.439 6.771 -2.959 1.00 93.50 156 ILE A C 1
ATOM 1132 O O . ILE A 1 156 ? 8.538 6.192 -2.962 1.00 93.50 156 ILE A O 1
ATOM 1136 N N . PRO A 1 157 ? 7.076 7.564 -3.984 1.00 82.56 157 PRO A N 1
ATOM 1137 C CA . PRO A 1 157 ? 8.016 7.934 -5.030 1.00 82.56 157 PRO A CA 1
ATOM 1138 C C . PRO A 1 157 ? 9.114 8.826 -4.440 1.00 82.56 157 PRO A C 1
ATOM 1140 O O . PRO A 1 157 ? 8.848 9.723 -3.640 1.00 82.56 157 PRO A O 1
ATOM 1143 N N . ILE A 1 158 ? 10.362 8.578 -4.834 1.00 74.31 158 ILE A N 1
ATOM 1144 C CA . ILE A 1 158 ? 11.463 9.488 -4.507 1.00 74.31 158 ILE A CA 1
ATOM 1145 C C . ILE A 1 158 ? 11.268 10.742 -5.370 1.00 74.31 158 ILE A C 1
ATOM 1147 O O . ILE A 1 158 ? 11.014 10.592 -6.569 1.00 74.31 158 ILE A O 1
ATOM 1151 N N . PRO A 1 159 ? 11.367 11.960 -4.808 1.00 64.75 159 PRO A N 1
ATOM 1152 C CA . PRO A 1 159 ? 11.339 13.174 -5.607 1.00 64.75 159 PRO A CA 1
ATOM 1153 C C . PRO A 1 159 ? 12.432 13.100 -6.673 1.00 64.75 159 PRO A C 1
ATOM 1155 O O . PRO A 1 159 ? 13.617 13.027 -6.352 1.00 64.75 159 PRO A O 1
ATOM 1158 N N . THR A 1 160 ? 12.048 13.097 -7.946 1.00 59.62 160 THR A N 1
ATOM 1159 C CA . THR A 1 160 ? 13.012 13.266 -9.031 1.00 59.62 160 THR A CA 1
ATOM 1160 C C . THR A 1 160 ? 13.426 14.732 -9.026 1.00 59.62 160 THR A C 1
ATOM 1162 O O . THR A 1 160 ? 12.607 15.591 -9.367 1.00 59.62 160 THR A O 1
ATOM 1165 N N . SER A 1 161 ? 14.655 15.026 -8.602 1.00 53.09 161 SER A N 1
ATOM 1166 C CA . SER A 1 161 ? 15.264 16.345 -8.779 1.00 53.09 161 SER A CA 1
ATOM 1167 C C . SER A 1 161 ? 15.172 16.707 -10.262 1.00 53.09 161 SER A C 1
ATOM 1169 O O . SER A 1 161 ? 15.733 16.000 -11.098 1.00 53.09 161 SER A O 1
ATOM 1171 N N . ARG A 1 162 ? 14.389 17.736 -10.584 1.00 41.88 162 ARG A N 1
ATOM 1172 C CA . ARG A 1 162 ? 14.359 18.349 -11.912 1.00 41.88 162 ARG A CA 1
ATOM 1173 C C . ARG A 1 162 ? 15.359 19.489 -11.958 1.00 41.88 162 ARG A C 1
ATOM 1175 O O . ARG A 1 162 ? 15.444 20.204 -10.935 1.00 41.88 162 ARG A O 1
#

Sequence (162 aa):
MSIASPVRPPRRRVARALVLAAFVALAALGGTARASPDDARAARAARGARLFDGSDPMHGRLAGHAQVLPSTASRCANCHQPPAPRATPALAPPLDASSLLAPQKRRGGPPSAYTADSFCATLRSGIDPAHVTLKAAMPRYDATDAQCADLWAFLIPIPTSR

Secondary structure (DSSP, 8-state):
---PPP-PPPHHHHHHHHHHHHHHHHHHSS------HHHHHHHHHHHHHHHHTTSS---EE-TT--SPPPTTTS-GGGTS--SS--SSPPSS---SHHHHHSPEEETTEEEE---HHHHHHHHHH-B-TT-PBPPTTSPEE---HHHHHHHHHHHSPPP---